Protein AF-A0A3B9P587-F1 (afdb_monomer)

Solvent-accessible surface area (backbone atoms only — not comparable to full-atom values): 5561 Å² total; per-residue (Å²): 133,55,71,67,54,53,50,51,52,50,41,47,74,73,68,50,52,74,72,45,71,50,71,84,45,97,32,25,29,40,40,32,38,42,52,92,45,37,50,64,48,21,44,76,72,50,80,54,44,79,51,73,89,68,44,57,92,83,49,67,75,44,67,51,78,48,70,40,86,98,48,65,82,76,93,82,87,62,99,80,61,88,86,87,88,82,133

Nearest PDB structures (foldseek):
  6fio-assembly1_A  TM=4.146E-01  e=2.682E+00  Homo sapiens
  1wbd-assembly1_B  TM=5.197E-01  e=4.276E+00  Escherichia coli
  4qny-assembly3_A-2  TM=3.952E-01  e=5.966E+00  Leishmania donovani BPK282A1

Foldseek 3Di:
DDPVVVVVVVCVVLVWDFPDKDQPDPFGIKTWTDFVCVQVLCVVFVVRDDCPVQQFPNTDTRMDDDGDPPGDDDDDDDPGHDDDDDD

Mean predicted aligned error: 2.95 Å

Radius of gyration: 13.52 Å; Cα contacts (8 Å, |Δi|>4): 97; chains: 1; bounding box: 31×22×38 Å

pLDDT: mean 95.06, std 5.09, range [60.12, 98.62]

Structure (mmCIF, N/CA/C/O backbone):
data_AF-A0A3B9P587-F1
#
_entry.id   AF-A0A3B9P587-F1
#
loop_
_atom_site.group_PDB
_atom_site.id
_atom_site.type_symbol
_atom_site.label_atom_id
_atom_site.label_alt_id
_atom_site.label_comp_id
_atom_site.label_asym_id
_atom_site.label_entity_id
_atom_site.label_seq_id
_atom_site.pdbx_PDB_ins_code
_atom_site.Cartn_x
_atom_site.Cartn_y
_atom_site.Cartn_z
_atom_site.occupancy
_atom_site.B_iso_or_equiv
_atom_site.auth_seq_id
_atom_site.auth_comp_id
_atom_site.auth_asym_id
_atom_site.auth_atom_id
_atom_site.pdbx_PDB_model_num
ATOM 1 N N . MET A 1 1 ? -2.190 -5.497 -21.758 1.00 60.12 1 MET A N 1
ATOM 2 C CA . MET A 1 1 ? -2.817 -4.827 -20.605 1.00 60.12 1 MET A CA 1
ATOM 3 C C . MET A 1 1 ? -1.706 -4.525 -19.625 1.00 60.12 1 MET A C 1
ATOM 5 O O . MET A 1 1 ? -0.927 -5.428 -19.334 1.00 60.12 1 MET A O 1
ATOM 9 N N . ASP A 1 2 ? -1.561 -3.263 -19.242 1.00 90.44 2 ASP A N 1
ATOM 10 C CA . ASP A 1 2 ? -0.526 -2.822 -18.304 1.00 90.44 2 ASP A CA 1
ATOM 11 C C . ASP A 1 2 ? -0.805 -3.415 -16.906 1.00 90.44 2 ASP A C 1
ATOM 13 O O . ASP A 1 2 ? -1.963 -3.544 -16.503 1.00 90.44 2 ASP A O 1
ATOM 17 N N . ILE A 1 3 ? 0.234 -3.804 -16.158 1.00 94.38 3 ILE A N 1
ATOM 18 C CA . ILE A 1 3 ? 0.090 -4.330 -14.791 1.00 94.38 3 ILE A CA 1
ATOM 19 C C . ILE A 1 3 ? -0.590 -3.306 -13.876 1.00 94.38 3 ILE A C 1
ATOM 21 O O . ILE A 1 3 ? -1.377 -3.680 -13.007 1.00 94.38 3 ILE A O 1
ATOM 25 N N . PHE A 1 4 ? -0.345 -2.012 -14.100 1.00 96.25 4 PHE A N 1
ATOM 26 C CA . PHE A 1 4 ? -0.992 -0.950 -13.338 1.00 96.25 4 PHE A CA 1
ATOM 27 C C . PHE A 1 4 ? -2.494 -0.879 -13.626 1.00 96.25 4 PHE A C 1
ATOM 29 O O . PHE A 1 4 ? -3.282 -0.778 -12.689 1.00 96.25 4 PHE A O 1
ATOM 36 N N . GLU A 1 5 ? -2.911 -1.019 -14.887 1.00 96.56 5 GLU A N 1
ATOM 37 C CA . GLU A 1 5 ? -4.331 -1.099 -15.253 1.00 96.56 5 GLU A CA 1
ATOM 38 C C . GLU A 1 5 ? -4.991 -2.349 -14.667 1.00 96.56 5 GLU A C 1
ATOM 40 O O . GLU A 1 5 ? -6.089 -2.269 -14.119 1.00 96.56 5 GLU A O 1
ATOM 45 N N . LEU A 1 6 ? -4.315 -3.502 -14.731 1.00 97.69 6 LEU A N 1
ATOM 46 C CA . LEU A 1 6 ? -4.827 -4.756 -14.177 1.00 97.69 6 LEU A CA 1
ATOM 47 C C . LEU A 1 6 ? -5.103 -4.630 -12.673 1.00 97.69 6 LEU A C 1
ATOM 49 O O . LEU A 1 6 ? -6.175 -5.014 -12.201 1.00 97.69 6 LEU A O 1
ATOM 53 N N . ILE A 1 7 ? -4.146 -4.083 -11.918 1.00 97.94 7 ILE A N 1
ATOM 54 C CA . ILE A 1 7 ? -4.295 -3.898 -10.472 1.00 97.94 7 ILE A CA 1
ATOM 55 C C . ILE A 1 7 ? -5.298 -2.788 -10.153 1.00 97.94 7 ILE A C 1
ATOM 57 O O . ILE A 1 7 ? -6.120 -2.978 -9.261 1.00 97.94 7 ILE A O 1
ATOM 61 N N . GLY A 1 8 ? -5.310 -1.685 -10.904 1.00 98.12 8 GLY A N 1
ATOM 62 C CA . GLY A 1 8 ? -6.312 -0.628 -10.753 1.00 98.12 8 GLY A CA 1
ATOM 63 C C . GLY A 1 8 ? -7.740 -1.152 -10.932 1.00 98.12 8 GLY A C 1
ATOM 64 O O . GLY A 1 8 ? -8.592 -0.931 -10.074 1.00 98.12 8 GLY A O 1
ATOM 65 N N . ASN A 1 9 ? -7.979 -1.940 -11.984 1.00 98.00 9 ASN A N 1
ATOM 66 C CA . ASN A 1 9 ? -9.272 -2.581 -12.233 1.00 98.00 9 ASN A CA 1
ATOM 67 C C . ASN A 1 9 ? -9.636 -3.587 -11.135 1.00 98.00 9 ASN A C 1
ATOM 69 O O . ASN A 1 9 ? -10.786 -3.644 -10.708 1.00 98.00 9 ASN A O 1
ATOM 73 N N . ARG A 1 10 ? -8.665 -4.364 -10.636 1.00 98.12 10 ARG A N 1
ATOM 74 C CA . ARG A 1 10 ? -8.895 -5.284 -9.513 1.00 98.12 10 ARG A CA 1
ATOM 75 C C . ARG A 1 10 ? -9.328 -4.536 -8.251 1.00 98.12 10 ARG A C 1
ATOM 77 O O . ARG A 1 10 ? -10.293 -4.956 -7.622 1.00 98.12 10 ARG A O 1
ATOM 84 N N . LEU A 1 11 ? -8.643 -3.447 -7.906 1.00 98.31 11 LEU A N 1
ATOM 85 C CA . LEU A 1 11 ? -8.968 -2.622 -6.740 1.00 98.31 11 LEU A CA 1
ATOM 86 C C . LEU A 1 11 ? -10.361 -1.994 -6.876 1.00 98.31 11 LEU A C 1
ATOM 88 O O . LEU A 1 11 ? -11.150 -2.049 -5.935 1.00 98.31 11 LEU A O 1
ATOM 92 N N . ALA A 1 12 ? -10.702 -1.486 -8.064 1.00 97.62 12 ALA A N 1
ATOM 93 C CA . ALA A 1 12 ? -12.035 -0.959 -8.347 1.00 97.62 12 ALA A CA 1
ATOM 94 C C . ALA A 1 12 ? -13.127 -2.038 -8.222 1.00 97.62 12 ALA A C 1
ATOM 96 O O . ALA A 1 12 ? -14.157 -1.802 -7.596 1.00 97.62 12 ALA A O 1
ATOM 97 N N . ASN A 1 13 ? -12.883 -3.248 -8.738 1.00 98.19 13 ASN A N 1
ATOM 98 C CA . ASN A 1 13 ? -13.812 -4.381 -8.623 1.00 98.19 13 ASN A CA 1
ATOM 99 C C . ASN A 1 13 ? -13.987 -4.873 -7.177 1.00 98.19 13 ASN A C 1
ATOM 101 O O . ASN A 1 13 ? -15.020 -5.445 -6.846 1.00 98.19 13 ASN A O 1
ATOM 105 N N . GLN A 1 14 ? -12.996 -4.646 -6.314 1.00 97.94 14 GLN A N 1
ATOM 106 C CA . GLN A 1 14 ? -13.095 -4.883 -4.870 1.00 97.94 14 GLN A CA 1
ATOM 107 C C . GLN A 1 14 ? -13.813 -3.744 -4.126 1.00 97.94 14 GLN A C 1
ATOM 109 O O . GLN A 1 14 ? -13.992 -3.826 -2.915 1.00 97.94 14 GLN A O 1
ATOM 114 N N . GLY A 1 15 ? -14.233 -2.689 -4.831 1.00 98.06 15 GLY A N 1
ATOM 115 C CA . GLY A 1 15 ? -14.938 -1.544 -4.261 1.00 98.06 15 GLY A CA 1
ATOM 116 C C . GLY A 1 15 ? -14.026 -0.478 -3.652 1.00 98.06 15 GLY A C 1
ATOM 117 O O . GLY A 1 15 ? -14.524 0.417 -2.966 1.00 98.06 15 GLY A O 1
ATOM 118 N N . PHE A 1 16 ? -12.710 -0.534 -3.880 1.00 98.50 16 PHE A N 1
ATOM 119 C CA . PHE A 1 16 ? -11.798 0.482 -3.364 1.00 98.50 16 PHE A CA 1
ATOM 120 C C . PHE A 1 16 ? -11.801 1.751 -4.215 1.00 98.50 16 PHE A C 1
ATOM 122 O O . PHE A 1 16 ? -11.700 1.711 -5.442 1.00 98.50 16 PHE A O 1
ATOM 129 N N . HIS A 1 17 ? -11.835 2.892 -3.537 1.00 98.44 17 HIS A N 1
ATOM 130 C CA . HIS A 1 17 ? -11.568 4.194 -4.118 1.00 98.44 17 HIS A CA 1
ATOM 131 C C . HIS A 1 17 ? -10.067 4.491 -4.050 1.00 98.44 17 HIS A C 1
ATOM 133 O O . HIS A 1 17 ? -9.441 4.378 -2.995 1.00 98.44 17 HIS A O 1
ATOM 139 N N . ILE A 1 18 ? -9.483 4.856 -5.191 1.00 98.38 18 ILE A N 1
ATOM 140 C CA . ILE A 1 18 ? -8.070 5.220 -5.304 1.00 98.38 18 ILE A CA 1
ATOM 141 C C . ILE A 1 18 ? -7.957 6.739 -5.142 1.00 98.38 18 ILE A C 1
ATOM 143 O O . ILE A 1 18 ? -8.280 7.482 -6.064 1.00 98.38 18 ILE A O 1
ATOM 147 N N . ASP A 1 19 ? -7.437 7.187 -4.000 1.00 98.06 19 ASP A N 1
ATOM 148 C CA . ASP A 1 19 ? -7.203 8.610 -3.717 1.00 98.06 19 ASP A CA 1
ATOM 149 C C . ASP A 1 19 ? -6.025 9.165 -4.524 1.00 98.06 19 ASP A C 1
ATOM 151 O O . ASP A 1 19 ? -6.004 10.326 -4.935 1.00 98.06 19 ASP A O 1
ATOM 155 N N . ARG A 1 20 ? -4.974 8.354 -4.694 1.00 98.19 20 ARG A N 1
ATOM 156 C CA . ARG A 1 20 ? -3.741 8.780 -5.363 1.00 98.19 20 ARG A CA 1
ATOM 157 C C . ARG A 1 20 ? -2.963 7.595 -5.899 1.00 98.19 20 ARG A C 1
ATOM 159 O O . ARG A 1 20 ? -2.856 6.571 -5.238 1.00 98.19 20 ARG A O 1
ATOM 166 N N . TYR A 1 21 ? -2.292 7.776 -7.024 1.00 98.12 21 TYR A N 1
ATOM 167 C CA . TYR A 1 21 ? -1.344 6.805 -7.554 1.00 98.12 21 TYR A CA 1
ATOM 168 C C . TYR A 1 21 ? -0.125 7.501 -8.162 1.00 98.12 21 TYR A C 1
ATOM 170 O O . TYR A 1 21 ? -0.145 8.703 -8.424 1.00 98.12 21 TYR A O 1
ATOM 178 N N . ASP A 1 22 ? 0.951 6.745 -8.351 1.00 97.94 22 ASP A N 1
ATOM 179 C CA . ASP A 1 22 ? 2.139 7.184 -9.084 1.00 97.94 22 ASP A CA 1
ATOM 180 C C . ASP A 1 22 ? 2.874 5.958 -9.627 1.00 97.94 22 ASP A C 1
ATOM 182 O O . ASP A 1 22 ? 3.322 5.112 -8.852 1.00 97.94 22 ASP A O 1
ATOM 186 N N . PHE A 1 23 ? 2.979 5.862 -10.952 1.00 97.00 23 PHE A N 1
ATOM 187 C CA . PHE A 1 23 ? 3.577 4.723 -11.662 1.00 97.00 23 PHE A CA 1
ATOM 188 C C . PHE A 1 23 ? 4.969 5.024 -12.223 1.00 97.00 23 PHE A C 1
ATOM 190 O O . PHE A 1 23 ? 5.612 4.155 -12.806 1.00 97.00 23 PHE A O 1
ATOM 197 N N . ASN A 1 24 ? 5.456 6.250 -12.030 1.00 95.56 24 ASN A N 1
ATOM 198 C CA . ASN A 1 24 ? 6.710 6.718 -12.611 1.00 95.56 24 ASN A CA 1
ATOM 199 C C . ASN A 1 24 ? 7.887 6.570 -11.639 1.00 95.56 24 ASN A C 1
ATOM 201 O O . ASN A 1 24 ? 8.941 7.180 -11.833 1.00 95.56 24 ASN A O 1
ATOM 205 N N . ARG A 1 25 ? 7.742 5.778 -10.566 1.00 95.19 25 ARG A N 1
ATOM 206 C CA . ARG A 1 25 ? 8.837 5.579 -9.617 1.00 95.19 25 ARG A CA 1
ATOM 207 C C . ARG A 1 25 ? 9.908 4.686 -10.251 1.00 95.19 25 ARG A C 1
ATOM 209 O O . ARG A 1 25 ? 9.583 3.720 -10.945 1.00 95.19 25 ARG A O 1
ATOM 216 N N . PRO A 1 26 ? 11.202 4.944 -9.980 1.00 94.69 26 PRO A N 1
ATOM 217 C CA . PRO A 1 26 ? 12.287 4.128 -10.529 1.00 94.69 26 PRO A CA 1
ATOM 218 C C . PRO A 1 26 ? 12.106 2.636 -10.225 1.00 94.69 26 PRO A C 1
ATOM 220 O O . PRO A 1 26 ? 12.338 1.791 -11.085 1.00 94.69 26 PRO A O 1
ATOM 223 N N . TRP A 1 27 ? 11.591 2.328 -9.031 1.00 95.75 27 TRP A N 1
ATOM 224 C CA . TRP A 1 27 ? 11.334 0.973 -8.555 1.00 95.75 27 TRP A CA 1
ATOM 225 C C . TRP A 1 27 ? 9.968 0.396 -8.949 1.00 95.75 27 TRP A C 1
ATOM 227 O O . TRP A 1 27 ? 9.718 -0.760 -8.634 1.00 95.75 27 TRP A O 1
ATOM 237 N N . GLY A 1 28 ? 9.082 1.147 -9.613 1.00 96.12 28 GLY A N 1
ATOM 238 C CA . GLY A 1 28 ? 7.707 0.714 -9.884 1.00 96.12 28 GLY A CA 1
ATOM 239 C C . GLY A 1 28 ? 6.679 1.808 -9.625 1.00 96.12 28 GLY A C 1
ATOM 240 O O . GLY A 1 28 ? 6.807 2.914 -10.142 1.00 96.12 28 GLY A O 1
ATOM 241 N N . GLY A 1 29 ? 5.658 1.504 -8.831 1.00 97.19 29 GLY A N 1
ATOM 242 C CA . GLY A 1 29 ? 4.594 2.451 -8.527 1.00 97.19 29 GLY A CA 1
ATOM 243 C C . GLY A 1 29 ? 3.727 2.054 -7.342 1.00 97.19 29 GLY A C 1
ATOM 244 O O . GLY A 1 29 ? 3.967 1.044 -6.682 1.00 97.19 29 GLY A O 1
ATOM 245 N N . PHE A 1 30 ? 2.717 2.863 -7.044 1.00 98.25 30 PHE A N 1
ATOM 246 C CA . PHE A 1 30 ? 1.796 2.583 -5.945 1.00 98.25 30 PHE A CA 1
ATOM 247 C C . PHE A 1 30 ? 0.387 3.119 -6.179 1.00 98.25 30 PHE A C 1
ATOM 249 O O . PHE A 1 30 ? 0.186 4.053 -6.954 1.00 98.25 30 PHE A O 1
ATOM 256 N N . PHE A 1 31 ? -0.546 2.582 -5.393 1.00 98.62 31 PHE A N 1
ATOM 257 C CA . PHE A 1 31 ? -1.900 3.090 -5.185 1.00 98.62 31 PHE A CA 1
ATOM 258 C C . PHE A 1 31 ? -2.104 3.404 -3.704 1.00 98.62 31 PHE A C 1
ATOM 260 O O . PHE A 1 31 ? -1.821 2.564 -2.858 1.00 98.62 31 PHE A O 1
ATOM 267 N N . VAL A 1 32 ? -2.591 4.599 -3.388 1.00 98.44 32 VAL A N 1
ATOM 268 C CA . VAL A 1 32 ? -3.154 4.969 -2.085 1.00 98.44 32 VAL A CA 1
ATOM 269 C C . VAL A 1 32 ? -4.662 4.852 -2.202 1.00 98.44 32 VAL A C 1
ATOM 271 O O . VAL A 1 32 ? -5.250 5.427 -3.118 1.00 98.44 32 VAL A O 1
ATOM 274 N N . LEU A 1 33 ? -5.259 4.109 -1.281 1.00 98.56 33 LEU A N 1
ATOM 275 C CA . LEU A 1 33 ? -6.702 3.929 -1.209 1.00 98.56 33 LEU A CA 1
ATOM 276 C C . LEU A 1 33 ? -7.307 4.917 -0.211 1.00 98.56 33 LEU A C 1
ATOM 278 O O . LEU A 1 33 ? -6.596 5.412 0.670 1.00 98.56 33 LEU A O 1
ATOM 282 N N . ALA A 1 34 ? -8.607 5.170 -0.347 1.00 98.12 34 ALA A N 1
ATOM 283 C CA . ALA A 1 34 ? -9.355 6.025 0.562 1.00 98.12 34 ALA A CA 1
ATOM 284 C C . ALA A 1 34 ? -9.150 5.606 2.019 1.00 98.12 34 ALA A C 1
ATOM 286 O O . ALA A 1 34 ? -9.362 4.450 2.393 1.00 98.12 34 ALA A O 1
ATOM 287 N N . GL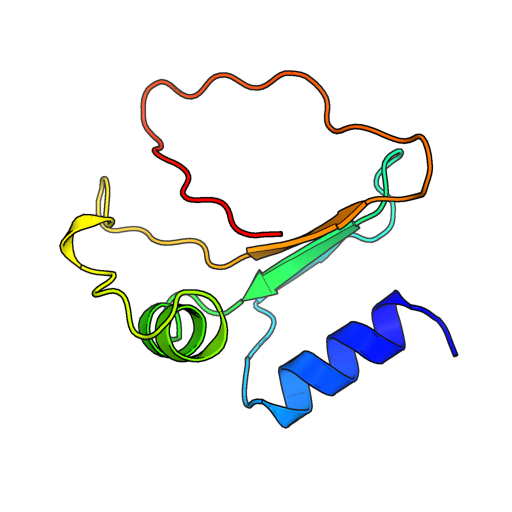U A 1 35 ? -8.767 6.563 2.865 1.00 97.12 35 GLU A N 1
ATOM 288 C CA . GLU A 1 35 ? -8.518 6.310 4.288 1.00 97.12 35 GLU A CA 1
ATOM 289 C C . GLU A 1 35 ? -9.757 5.743 5.004 1.00 97.12 35 GLU A C 1
ATOM 291 O O . GLU A 1 35 ? -9.632 4.882 5.875 1.00 97.12 35 GLU A O 1
ATOM 296 N N . SER A 1 36 ? -10.958 6.164 4.596 1.00 97.06 36 SER A N 1
ATOM 297 C CA . SER A 1 36 ? -12.228 5.652 5.129 1.00 97.06 36 SER A CA 1
ATOM 298 C C . SER A 1 36 ? -12.445 4.155 4.877 1.00 97.06 36 SER A C 1
ATOM 300 O O . SER A 1 36 ? -13.267 3.543 5.550 1.00 97.06 36 SER A O 1
ATOM 302 N N . GLN A 1 37 ? -11.702 3.554 3.943 1.00 97.81 37 GLN A N 1
ATOM 303 C CA . GLN A 1 37 ? -11.773 2.132 3.603 1.00 97.81 37 GLN A CA 1
ATOM 304 C C . GLN A 1 37 ? -10.640 1.311 4.238 1.00 97.81 37 GLN A C 1
ATOM 306 O O . GLN A 1 37 ? -10.420 0.165 3.847 1.00 97.81 37 GLN A O 1
ATOM 311 N N . ALA A 1 38 ? -9.917 1.865 5.220 1.00 97.44 38 ALA A N 1
ATOM 312 C CA . ALA A 1 38 ? -8.796 1.183 5.866 1.00 97.44 38 ALA A CA 1
ATOM 313 C C . ALA A 1 38 ? -9.177 -0.176 6.481 1.00 97.44 38 ALA A C 1
ATOM 315 O O . ALA A 1 38 ? -8.421 -1.130 6.311 1.00 97.44 38 ALA A O 1
ATOM 316 N N . GLN A 1 39 ? -10.346 -0.293 7.126 1.00 97.69 39 GLN A N 1
ATOM 317 C CA . GLN A 1 39 ? -10.796 -1.579 7.673 1.00 97.69 39 GLN A CA 1
ATOM 318 C C . GLN A 1 39 ? -11.090 -2.585 6.554 1.00 97.69 39 GLN A C 1
ATOM 320 O O . GLN A 1 39 ? -10.535 -3.673 6.564 1.00 97.69 39 GLN A O 1
ATOM 325 N N . SER A 1 40 ? -11.842 -2.198 5.517 1.00 98.25 40 SER A N 1
ATOM 326 C CA . SER A 1 40 ? -12.107 -3.073 4.362 1.00 98.25 40 SER A CA 1
ATOM 327 C C . SER A 1 40 ? -10.825 -3.516 3.646 1.00 98.25 40 SER A C 1
ATOM 329 O O . SER A 1 40 ? -10.735 -4.630 3.134 1.00 98.25 40 SER A O 1
ATOM 331 N N . PHE A 1 41 ? -9.804 -2.655 3.623 1.00 98.19 41 PHE A N 1
ATOM 332 C CA . PHE A 1 41 ? -8.475 -3.005 3.135 1.00 98.19 41 PHE A CA 1
ATOM 333 C C . PHE A 1 41 ? -7.812 -4.075 4.007 1.00 98.19 41 PHE A C 1
ATOM 335 O O . PHE A 1 41 ? -7.287 -5.050 3.469 1.00 98.19 41 PHE A O 1
ATOM 342 N N . ALA A 1 42 ? -7.866 -3.936 5.331 1.00 97.81 42 ALA A N 1
ATOM 343 C CA . ALA A 1 42 ? -7.351 -4.945 6.248 1.00 97.81 42 ALA A CA 1
ATOM 344 C C . ALA A 1 42 ? -8.143 -6.262 6.193 1.00 97.81 42 ALA A C 1
ATOM 346 O O . ALA A 1 42 ? -7.547 -7.333 6.266 1.00 97.81 42 ALA A O 1
ATOM 347 N N . ASP A 1 43 ? -9.451 -6.212 5.959 1.00 98.06 43 ASP A N 1
ATOM 348 C CA . ASP A 1 43 ? -10.283 -7.406 5.793 1.00 98.06 43 ASP A CA 1
ATOM 349 C C . ASP A 1 43 ? -9.840 -8.243 4.587 1.00 98.06 43 ASP A C 1
ATOM 351 O O . ASP A 1 43 ? -9.740 -9.465 4.675 1.00 98.06 43 ASP A O 1
ATOM 355 N N . ILE A 1 44 ? -9.507 -7.588 3.470 1.00 97.69 44 ILE A N 1
ATOM 356 C CA . ILE A 1 44 ? -9.089 -8.269 2.236 1.00 97.69 44 ILE A CA 1
ATOM 357 C C . ILE A 1 44 ? -7.608 -8.660 2.264 1.00 97.69 44 ILE A C 1
ATOM 359 O O . ILE A 1 44 ? -7.244 -9.728 1.771 1.00 97.69 44 ILE A O 1
ATOM 363 N N . TYR A 1 45 ? -6.742 -7.794 2.793 1.00 97.38 45 TYR A N 1
ATOM 364 C CA . TYR A 1 45 ? -5.291 -7.930 2.649 1.00 97.38 45 TYR A CA 1
ATOM 365 C C . TYR A 1 45 ? -4.556 -8.243 3.949 1.00 97.38 45 TYR A C 1
ATOM 367 O O . TYR A 1 45 ? -3.381 -8.569 3.895 1.00 97.38 45 TYR A O 1
ATOM 375 N N . PHE A 1 46 ? -5.193 -8.193 5.114 1.00 97.00 46 PHE A N 1
ATOM 376 C CA . PHE A 1 46 ? -4.567 -8.428 6.426 1.00 97.00 46 PHE A CA 1
ATOM 377 C C . PHE A 1 46 ? -5.427 -9.338 7.317 1.00 97.00 46 PHE A C 1
ATOM 379 O O . PHE A 1 46 ? -5.377 -9.236 8.538 1.00 97.00 46 PHE A O 1
ATOM 386 N N . ASP A 1 47 ? -6.205 -10.231 6.698 1.00 95.75 47 ASP A N 1
ATOM 387 C CA . ASP A 1 47 ? -6.999 -11.271 7.366 1.00 95.75 47 ASP A CA 1
ATOM 388 C C . ASP A 1 47 ? -7.968 -10.723 8.438 1.00 95.75 47 ASP A C 1
ATOM 390 O O . ASP A 1 47 ? -8.189 -11.358 9.468 1.00 95.75 47 ASP A O 1
ATOM 394 N N . GLY A 1 48 ? -8.549 -9.537 8.213 1.00 95.38 48 GLY A N 1
ATOM 395 C CA . GLY A 1 48 ? -9.525 -8.943 9.140 1.00 95.38 48 GLY A CA 1
ATOM 396 C C . GLY A 1 48 ? -8.917 -8.253 10.357 1.00 95.38 48 GLY A C 1
ATOM 397 O O . GLY A 1 48 ? -9.609 -8.049 11.351 1.00 95.38 48 GLY A O 1
ATOM 398 N N . MET A 1 49 ? -7.626 -7.911 10.312 1.00 95.75 49 MET A N 1
ATOM 399 C CA . MET A 1 49 ? -6.962 -7.161 11.379 1.00 95.75 49 MET A CA 1
ATOM 400 C C . MET A 1 49 ? -7.720 -5.863 11.713 1.00 95.75 49 MET A C 1
ATOM 402 O O . MET A 1 49 ? -8.035 -5.076 10.820 1.00 95.75 49 MET A O 1
ATOM 406 N N . ASP A 1 50 ? -7.964 -5.620 13.003 1.00 95.88 50 ASP A N 1
ATOM 407 C CA . ASP A 1 50 ? -8.498 -4.341 13.486 1.00 95.88 50 ASP A CA 1
ATOM 408 C C . ASP A 1 50 ? -7.473 -3.223 13.252 1.00 95.88 50 ASP A C 1
A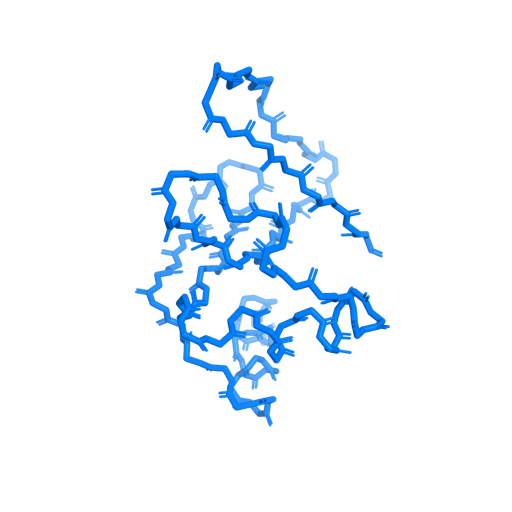TOM 410 O O . ASP A 1 50 ? -6.326 -3.300 13.708 1.00 95.88 50 ASP A O 1
ATOM 414 N N . VAL A 1 51 ? -7.879 -2.189 12.514 1.00 94.88 51 VAL A N 1
ATOM 415 C CA . VAL A 1 51 ? -6.996 -1.085 12.126 1.00 94.88 51 VAL A CA 1
ATOM 416 C C . VAL A 1 51 ? -6.960 0.054 13.136 1.00 94.88 51 VAL A C 1
ATOM 418 O O . VAL A 1 51 ? -6.047 0.882 13.070 1.00 94.88 51 VAL A O 1
ATOM 421 N N . GLU A 1 52 ? -7.908 0.128 14.072 1.00 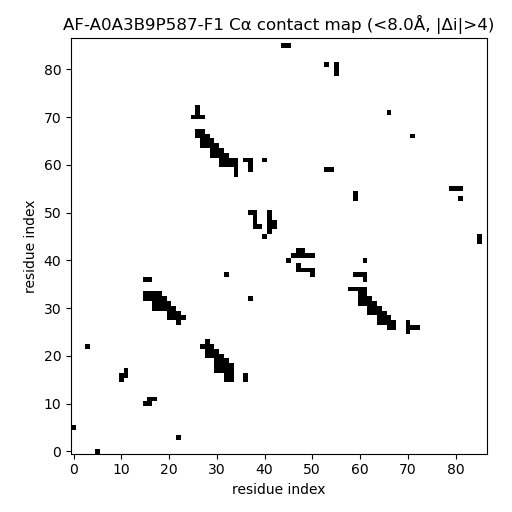92.62 52 GLU A N 1
ATOM 422 C CA . GLU A 1 52 ? -7.959 1.231 15.036 1.00 92.62 52 GLU A CA 1
ATOM 423 C C . GLU A 1 52 ? -6.702 1.322 15.918 1.00 92.62 52 GLU A C 1
ATOM 425 O O . GLU A 1 52 ? -6.151 2.421 16.044 1.00 92.62 52 GLU A O 1
ATOM 430 N N . PRO A 1 53 ? -6.135 0.212 16.436 1.00 92.44 53 PRO A N 1
ATOM 431 C CA . PRO A 1 53 ? -4.876 0.255 17.179 1.00 92.44 53 PRO A CA 1
ATOM 432 C C . PRO A 1 53 ? -3.680 0.761 16.355 1.00 92.44 5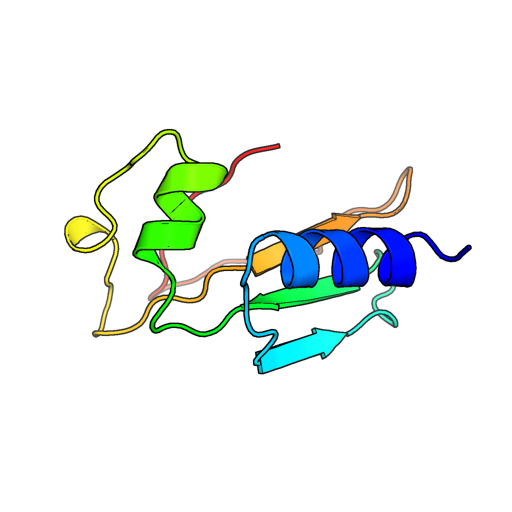3 PRO A C 1
ATOM 434 O O . PRO A 1 53 ? -2.697 1.238 16.922 1.00 92.44 53 PRO A O 1
ATOM 437 N N . LEU A 1 54 ? -3.741 0.674 15.021 1.00 90.50 54 LEU A N 1
ATOM 438 C CA . LEU A 1 54 ? -2.664 1.104 14.119 1.00 90.50 54 LEU A CA 1
ATOM 439 C C . LEU A 1 54 ? -2.677 2.617 13.855 1.00 90.50 54 LEU A C 1
ATOM 441 O O . LEU A 1 54 ? -1.751 3.158 13.240 1.00 90.50 54 LEU A O 1
ATOM 445 N N . ARG A 1 55 ? -3.729 3.318 14.285 1.00 89.56 55 ARG A N 1
ATOM 446 C CA . ARG A 1 55 ? -3.966 4.724 13.969 1.00 89.56 55 ARG A CA 1
ATOM 447 C C . ARG A 1 55 ? -3.051 5.640 14.788 1.00 89.56 55 ARG A C 1
ATOM 449 O O . ARG A 1 55 ? -3.403 6.138 15.854 1.00 89.56 55 ARG A O 1
ATOM 456 N N . ILE A 1 56 ? -1.874 5.947 14.247 1.00 83.12 56 ILE A N 1
ATOM 457 C CA . ILE A 1 56 ? -0.922 6.880 14.867 1.00 83.12 56 ILE A CA 1
ATOM 458 C C . ILE A 1 56 ? -1.218 8.313 14.411 1.00 83.12 56 ILE A C 1
ATOM 460 O O . ILE A 1 56 ? -1.115 8.652 13.232 1.00 83.12 56 ILE A O 1
ATOM 464 N N . GLY A 1 57 ? -1.571 9.187 15.359 1.00 81.00 57 GLY A N 1
ATOM 465 C CA . GLY A 1 57 ? -1.880 10.593 15.069 1.00 81.00 57 GLY A CA 1
ATOM 466 C C . GLY A 1 57 ? -3.156 10.782 14.241 1.00 81.00 57 GLY A C 1
ATOM 467 O O . GLY A 1 57 ? -3.249 11.738 13.471 1.00 81.00 57 GLY A O 1
ATOM 468 N N . GLY A 1 58 ? -4.107 9.851 14.370 1.00 84.50 58 GLY A N 1
ATOM 469 C CA . GLY A 1 58 ? -5.430 9.933 13.751 1.00 84.50 58 GLY A CA 1
ATOM 470 C C . GLY A 1 58 ? -5.495 9.508 12.285 1.00 84.50 58 GLY A C 1
ATOM 471 O O . GLY A 1 58 ? -6.584 9.555 11.724 1.00 84.50 58 GLY A O 1
ATOM 472 N N . LYS A 1 59 ? -4.379 9.087 11.668 1.00 91.56 59 LYS A N 1
ATOM 473 C CA . LYS A 1 59 ? -4.328 8.802 10.227 1.00 91.56 59 LYS A CA 1
ATOM 474 C C . LYS A 1 59 ? -3.925 7.375 9.884 1.00 91.56 59 LYS A C 1
ATOM 476 O O . LYS A 1 59 ? -2.973 6.849 10.456 1.00 91.56 59 LYS A O 1
ATOM 481 N N . LEU A 1 60 ? -4.581 6.814 8.872 1.00 96.06 60 LEU A N 1
ATOM 482 C CA . LEU A 1 60 ? -4.185 5.583 8.186 1.00 96.06 60 LEU A CA 1
ATOM 483 C C . LEU A 1 60 ? -3.972 5.853 6.693 1.00 96.06 60 LEU A C 1
ATOM 485 O O . LEU A 1 60 ? -4.558 6.758 6.110 1.00 96.06 60 LEU A O 1
ATOM 489 N N . SER A 1 61 ? -3.088 5.084 6.061 1.00 96.19 61 SER A N 1
ATOM 490 C CA . SER A 1 61 ? -2.820 5.210 4.625 1.00 96.19 61 SER A CA 1
ATOM 491 C C . SER A 1 61 ? -2.709 3.820 4.005 1.00 96.19 61 SER A C 1
ATOM 493 O O . SER A 1 61 ? -1.590 3.338 3.801 1.00 96.19 61 SER A O 1
ATOM 495 N N . PRO A 1 62 ? -3.848 3.152 3.740 1.00 97.69 62 PRO A N 1
ATOM 496 C CA . PRO A 1 62 ? -3.849 1.882 3.027 1.00 97.69 62 PRO A CA 1
ATOM 497 C C . PRO A 1 62 ? -3.208 2.073 1.649 1.00 97.69 62 PRO A C 1
ATOM 499 O O . PRO A 1 62 ? -3.552 2.992 0.896 1.00 97.69 62 PRO A O 1
ATOM 502 N N . LYS A 1 63 ? -2.210 1.242 1.338 1.00 98.00 63 LYS A N 1
ATOM 503 C CA . LYS A 1 63 ? -1.391 1.395 0.135 1.00 98.00 63 LYS A CA 1
ATOM 504 C C . LYS A 1 63 ? -1.008 0.043 -0.451 1.00 98.00 63 LYS A C 1
ATOM 506 O O . LYS A 1 63 ? -0.554 -0.838 0.269 1.00 98.00 63 LYS A O 1
ATOM 511 N N . ILE A 1 64 ? -1.103 -0.061 -1.773 1.00 98.25 64 ILE A N 1
ATOM 512 C CA . ILE A 1 64 ? -0.533 -1.159 -2.556 1.00 98.25 64 ILE A CA 1
ATOM 513 C C . ILE A 1 64 ? 0.723 -0.653 -3.259 1.00 98.25 64 ILE A C 1
ATOM 515 O O . ILE A 1 64 ? 0.679 0.356 -3.965 1.00 98.25 64 ILE A O 1
ATOM 519 N N . LEU A 1 65 ? 1.840 -1.354 -3.071 1.00 97.88 65 LEU A N 1
ATOM 520 C CA . LEU A 1 65 ? 3.071 -1.128 -3.824 1.00 97.88 65 LEU A CA 1
ATOM 521 C C . LEU A 1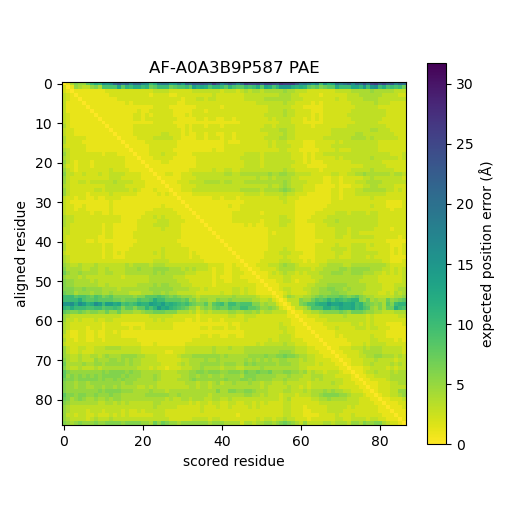 65 ? 3.198 -2.167 -4.935 1.00 97.88 65 LEU A C 1
ATOM 523 O O . LEU A 1 65 ? 2.989 -3.353 -4.704 1.00 97.88 65 LEU A O 1
ATOM 527 N N . LEU A 1 66 ? 3.604 -1.723 -6.120 1.00 97.00 66 LEU A N 1
ATOM 528 C CA . LEU A 1 66 ? 3.992 -2.584 -7.228 1.00 97.00 66 LEU A CA 1
ATOM 529 C C . LEU A 1 66 ? 5.472 -2.341 -7.492 1.00 97.00 66 LEU A C 1
ATOM 531 O O . LEU A 1 66 ? 5.848 -1.278 -7.989 1.00 97.00 66 LEU A O 1
ATOM 535 N N . VAL A 1 67 ? 6.312 -3.303 -7.120 1.00 96.50 67 VAL A N 1
ATOM 536 C CA . VAL A 1 67 ? 7.768 -3.200 -7.258 1.00 96.50 67 VAL A CA 1
ATOM 537 C C . VAL A 1 67 ? 8.209 -3.997 -8.481 1.00 96.50 67 VAL A C 1
ATOM 539 O O . VAL A 1 67 ? 7.812 -5.147 -8.659 1.00 96.50 67 VAL A O 1
ATOM 542 N N . LYS A 1 68 ? 9.006 -3.370 -9.348 1.00 95.50 68 LYS A N 1
ATOM 543 C CA . LYS A 1 68 ? 9.579 -4.009 -10.535 1.00 95.50 68 LYS A CA 1
ATOM 544 C C . LYS A 1 68 ? 10.525 -5.143 -10.122 1.00 95.50 68 LYS A C 1
ATOM 546 O O . LYS A 1 68 ? 11.165 -5.038 -9.071 1.00 95.50 68 LYS A O 1
ATOM 551 N N . PRO A 1 69 ? 10.680 -6.181 -10.961 1.00 95.81 69 PRO A N 1
ATOM 552 C CA . PRO A 1 69 ? 11.725 -7.178 -10.769 1.00 95.81 69 PRO A CA 1
ATOM 553 C C . PRO A 1 69 ? 13.092 -6.517 -10.569 1.00 95.81 69 PRO A C 1
ATOM 555 O O . PRO A 1 69 ? 13.390 -5.511 -11.212 1.00 95.81 69 PRO A O 1
ATOM 558 N N . GLU A 1 70 ? 13.889 -7.069 -9.652 1.00 96.06 70 GLU A N 1
ATOM 559 C CA . GLU A 1 70 ? 15.259 -6.620 -9.339 1.00 96.06 70 GLU A CA 1
ATOM 560 C C . GLU A 1 70 ? 15.384 -5.169 -8.832 1.00 96.06 70 GLU A C 1
ATOM 562 O O . GLU A 1 70 ? 16.487 -4.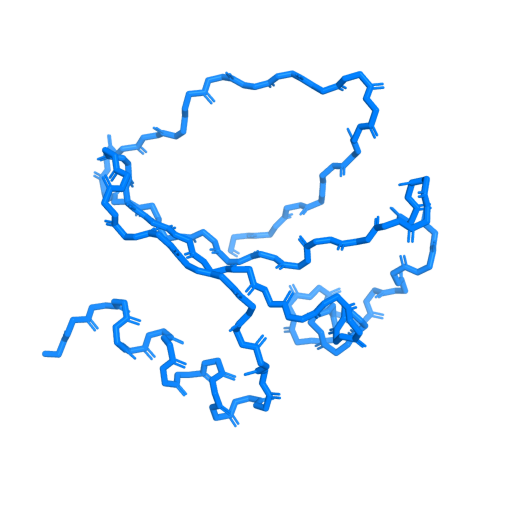673 -8.598 1.00 96.06 70 GLU A O 1
ATOM 567 N N . ALA A 1 71 ? 14.263 -4.485 -8.592 1.00 96.25 71 ALA A N 1
ATOM 568 C CA . ALA A 1 71 ? 14.239 -3.160 -8.001 1.00 96.25 71 ALA A CA 1
ATOM 569 C C . ALA A 1 71 ? 13.987 -3.217 -6.491 1.00 96.25 71 ALA A C 1
ATOM 571 O O . ALA A 1 71 ? 13.465 -4.186 -5.941 1.00 96.25 71 ALA A O 1
ATOM 572 N N . ARG A 1 72 ? 14.331 -2.125 -5.807 1.00 94.38 72 ARG A N 1
ATOM 573 C CA . ARG A 1 72 ? 14.046 -1.940 -4.382 1.00 94.38 72 ARG A CA 1
ATOM 574 C C . ARG A 1 72 ? 13.630 -0.512 -4.092 1.00 94.38 72 ARG A C 1
ATOM 576 O O . ARG A 1 72 ? 14.056 0.423 -4.773 1.00 94.38 72 ARG A O 1
ATOM 583 N N . LEU A 1 73 ? 12.844 -0.344 -3.037 1.00 94.31 73 LEU A N 1
ATOM 584 C CA . LEU A 1 73 ? 12.646 0.967 -2.441 1.00 94.31 73 LEU A CA 1
ATOM 585 C C . LEU A 1 73 ? 13.954 1.432 -1.784 1.00 94.31 73 LEU A C 1
ATOM 587 O O . LEU A 1 73 ? 14.734 0.626 -1.275 1.00 94.31 73 LEU A O 1
ATOM 591 N N . SER A 1 74 ? 14.195 2.742 -1.796 1.00 91.19 74 SER A N 1
ATOM 592 C CA . SER A 1 74 ? 15.279 3.336 -1.010 1.00 91.19 74 SER A CA 1
ATOM 593 C C . SER A 1 74 ? 15.011 3.153 0.482 1.00 91.19 74 SER A C 1
ATOM 595 O O . SER A 1 74 ? 13.853 3.121 0.897 1.00 91.19 74 SER A O 1
ATOM 597 N N . TRP A 1 75 ? 16.073 3.095 1.286 1.00 91.75 75 TRP A N 1
ATOM 598 C CA . TRP A 1 75 ? 15.967 3.074 2.744 1.00 91.75 75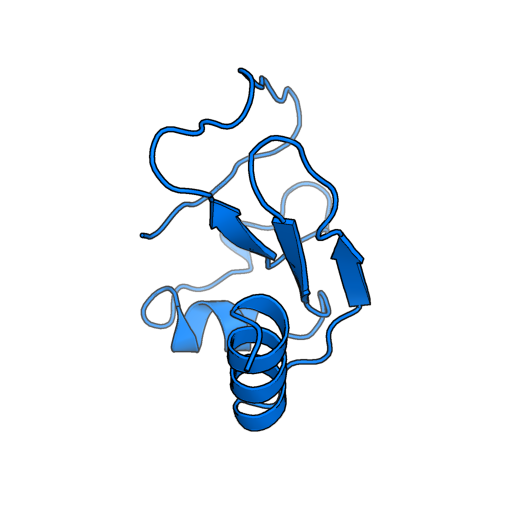 TRP A CA 1
ATOM 599 C C . TRP A 1 75 ? 15.126 4.243 3.258 1.00 91.75 75 TRP A C 1
ATOM 601 O O . TRP A 1 75 ? 15.309 5.385 2.831 1.00 91.75 75 TRP A O 1
ATOM 611 N N . GLN A 1 76 ? 14.211 3.947 4.179 1.00 91.94 76 GLN A N 1
ATOM 612 C CA . GLN A 1 76 ? 13.386 4.944 4.850 1.00 91.94 76 GLN A CA 1
ATOM 613 C C . GLN A 1 76 ? 13.395 4.691 6.350 1.00 91.94 76 GLN A C 1
ATOM 615 O O . GLN A 1 76 ? 13.398 3.549 6.803 1.00 91.94 76 GLN A O 1
ATOM 620 N N . TYR A 1 77 ? 13.381 5.782 7.104 1.00 94.00 77 TYR A N 1
ATOM 621 C CA . TYR A 1 77 ? 13.200 5.774 8.543 1.00 94.00 77 TYR A CA 1
ATOM 622 C C . TYR A 1 77 ? 12.129 6.801 8.896 1.00 94.00 77 TYR A C 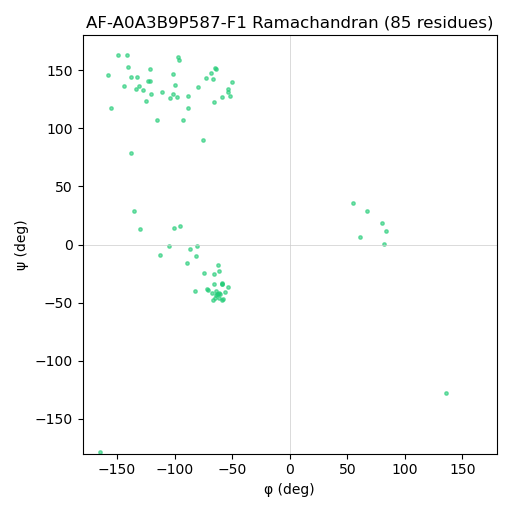1
ATOM 624 O O . TYR A 1 77 ? 12.136 7.917 8.369 1.00 94.00 77 TYR A O 1
ATOM 632 N N . HIS A 1 78 ? 11.21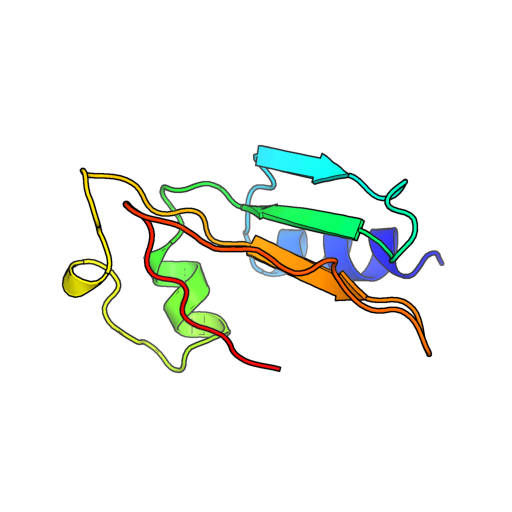2 6.431 9.789 1.00 91.62 78 HIS A N 1
ATOM 633 C CA . HIS A 1 78 ? 10.113 7.294 10.203 1.00 91.62 78 HIS A CA 1
ATOM 634 C C . HIS A 1 78 ? 10.097 7.452 11.722 1.00 91.62 78 HIS A C 1
ATOM 636 O O . HIS A 1 78 ? 9.947 6.477 12.446 1.00 91.62 78 HIS A O 1
ATOM 642 N N . HIS A 1 79 ? 10.158 8.694 12.208 1.00 90.56 79 HIS A N 1
ATOM 643 C CA . HIS A 1 79 ? 10.017 8.990 13.643 1.00 90.56 79 HIS A CA 1
ATOM 644 C C . HIS A 1 79 ? 8.572 8.878 14.157 1.00 90.56 79 HIS A C 1
ATOM 646 O O . HIS A 1 79 ? 8.351 8.713 15.350 1.00 90.56 79 HIS A O 1
ATOM 652 N N . ARG A 1 80 ? 7.579 9.037 13.271 1.00 89.69 80 ARG A N 1
ATOM 653 C CA . ARG A 1 80 ? 6.160 9.241 13.632 1.00 89.69 80 ARG A CA 1
ATOM 654 C C . ARG A 1 80 ? 5.183 8.322 12.898 1.00 89.69 80 ARG A C 1
ATOM 656 O O . ARG A 1 80 ? 3.990 8.610 12.855 1.00 89.69 80 ARG A O 1
ATOM 663 N N . ARG A 1 81 ? 5.690 7.280 12.239 1.00 91.44 81 ARG A N 1
ATOM 664 C CA . ARG A 1 81 ? 4.894 6.326 11.462 1.00 91.44 81 ARG A CA 1
ATOM 665 C C . ARG A 1 81 ? 5.335 4.915 11.820 1.00 91.44 81 ARG A C 1
ATOM 667 O O . ARG A 1 81 ? 6.529 4.639 11.820 1.00 91.44 81 ARG A O 1
ATOM 674 N N . ALA A 1 82 ? 4.359 4.052 12.056 1.00 92.50 82 ALA A N 1
ATOM 675 C CA . ALA A 1 82 ? 4.531 2.612 12.000 1.00 92.50 82 ALA A CA 1
ATOM 676 C C . ALA A 1 82 ? 3.965 2.104 10.671 1.00 92.50 82 ALA A C 1
ATOM 678 O O . ALA A 1 82 ? 3.010 2.674 10.137 1.00 92.50 82 ALA A O 1
ATOM 679 N N . GLU A 1 83 ? 4.572 1.057 10.128 1.00 94.31 83 GLU A N 1
ATOM 680 C CA . GLU A 1 83 ? 4.155 0.439 8.873 1.00 94.31 83 GLU A CA 1
ATOM 681 C C . GLU A 1 83 ? 3.975 -1.060 9.116 1.00 94.31 83 GLU A C 1
ATOM 683 O O . GLU A 1 83 ? 4.833 -1.698 9.724 1.00 94.31 83 GLU A O 1
ATOM 688 N N . THR A 1 84 ? 2.853 -1.606 8.650 1.00 94.00 84 THR A N 1
ATOM 689 C CA . THR A 1 84 ? 2.562 -3.045 8.673 1.00 94.00 84 THR A CA 1
ATOM 690 C C . THR A 1 84 ? 2.583 -3.546 7.236 1.00 94.00 84 THR A C 1
ATOM 692 O O . THR A 1 84 ? 1.988 -2.918 6.360 1.00 94.00 84 THR A O 1
ATOM 695 N N . TRP A 1 85 ? 3.292 -4.647 6.984 1.00 95.62 85 TRP A N 1
ATOM 696 C CA . TRP A 1 85 ? 3.591 -5.129 5.635 1.00 95.62 85 TRP A CA 1
ATOM 697 C C . TRP A 1 85 ? 3.091 -6.558 5.421 1.00 95.62 85 TRP A C 1
ATOM 699 O O . TRP A 1 85 ? 3.241 -7.406 6.298 1.00 95.62 85 TRP A O 1
ATOM 709 N N . ARG A 1 86 ? 2.558 -6.822 4.224 1.00 95.38 86 ARG A N 1
ATOM 710 C CA . ARG A 1 86 ? 2.259 -8.159 3.691 1.00 95.38 86 ARG A CA 1
ATOM 711 C C . ARG A 1 86 ? 2.675 -8.203 2.218 1.00 95.38 86 ARG A C 1
ATOM 713 O O . ARG A 1 86 ? 2.559 -7.185 1.534 1.00 95.38 86 ARG A O 1
ATOM 720 N N . VAL A 1 87 ? 3.185 -9.354 1.772 1.00 92.69 87 VAL A N 1
ATOM 721 C CA . VAL A 1 87 ? 3.595 -9.638 0.383 1.00 92.69 87 VAL A CA 1
ATOM 722 C C . VAL A 1 87 ? 2.574 -10.553 -0.274 1.00 92.69 87 VAL A C 1
ATOM 724 O O . VAL A 1 87 ? 2.124 -11.494 0.419 1.00 92.69 87 VAL A O 1
#

Secondary structure (DSSP, 8-state):
--HHHHHHHHHHHTT--EEEEEEEETTEEEEEEPGGGHHHHHHHHSTT---GGG-BTTB---EEEEEPTT--PPP---SS-------

Sequence (87 aa):
MDIFELIGNRLANQGFHIDRYDFNRPWGGFFVLAESQAQSFADIYFDGMDVEPLRIGGKLSPKILLVKPEARLSWQYHHRRAETWRV